Protein AF-A0A0F9UAB2-F1 (afdb_monomer_lite)

Foldseek 3Di:
DPDPQQQKKWWKWWFPPFADDCDLD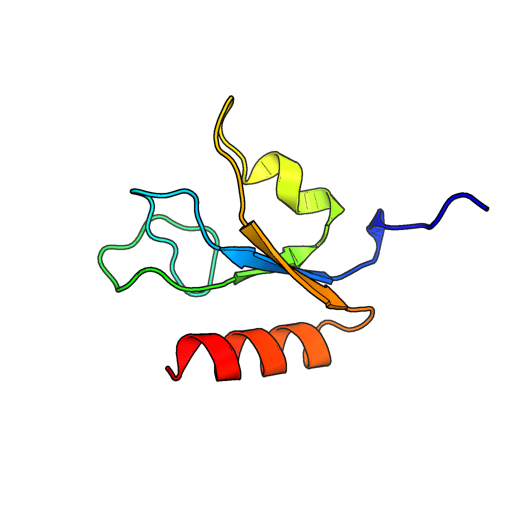GDPDPGAIYIDRPNCVVVSDDPPGDIDTPDIGNDPVVSVVVRVVVRVD

Sequence (73 aa):
MPFDFTSQWVVVLPPPGMVWNETVSPSRHPRKAVSIRFRDASSVTSEGSILTILGVFKDLQESAAFRDLYNAF

pLDDT: mean 77.03, std 12.27, range [36.97, 91.88]

Structure (mmCIF, N/CA/C/O backbone):
data_AF-A0A0F9UAB2-F1
#
_entry.id   AF-A0A0F9UAB2-F1
#
loop_
_atom_site.group_PDB
_atom_site.id
_atom_site.type_symbol
_atom_site.label_atom_id
_atom_site.label_alt_id
_atom_site.label_comp_id
_atom_site.label_asym_id
_atom_site.label_entity_id
_atom_site.label_seq_id
_atom_site.pdbx_PDB_ins_code
_atom_site.Cartn_x
_atom_site.Cartn_y
_atom_site.Cartn_z
_atom_site.occupancy
_atom_site.B_iso_or_equiv
_atom_site.auth_seq_id
_atom_site.auth_comp_id
_atom_site.auth_asym_id
_atom_site.auth_atom_id
_atom_site.pdbx_PDB_model_num
ATOM 1 N N . MET A 1 1 ? -0.994 15.232 21.440 1.00 36.97 1 MET A N 1
ATOM 2 C CA . MET A 1 1 ? -1.056 13.802 21.813 1.00 36.97 1 MET A CA 1
ATOM 3 C C . MET A 1 1 ? -0.161 13.039 20.858 1.00 36.97 1 MET A C 1
ATOM 5 O O . MET A 1 1 ? -0.214 13.372 19.677 1.00 36.97 1 MET A O 1
ATOM 9 N N . PRO A 1 2 ? 0.678 12.095 21.310 1.00 48.16 2 PRO A N 1
ATOM 10 C CA . PRO A 1 2 ? 1.391 11.242 20.374 1.00 48.16 2 PRO A CA 1
ATOM 11 C C . PRO A 1 2 ? 0.336 10.393 19.660 1.00 48.16 2 PRO A C 1
ATOM 13 O O . PRO A 1 2 ? -0.356 9.592 20.282 1.00 48.16 2 PRO A O 1
ATOM 16 N N . PHE A 1 3 ? 0.129 10.662 18.375 1.00 57.03 3 PHE A N 1
ATOM 17 C CA . PHE A 1 3 ? -0.691 9.810 17.529 1.00 57.03 3 PHE A CA 1
ATOM 18 C C . PHE A 1 3 ? 0.031 8.469 17.419 1.00 57.03 3 PHE A C 1
ATOM 20 O O . PHE A 1 3 ? 1.178 8.413 16.975 1.00 57.03 3 PHE A O 1
ATOM 27 N N . ASP A 1 4 ? -0.617 7.398 17.868 1.00 62.03 4 ASP A N 1
ATOM 28 C CA . ASP A 1 4 ? -0.079 6.052 17.733 1.00 62.03 4 ASP A CA 1
ATOM 29 C C . ASP A 1 4 ? -0.258 5.578 16.286 1.00 62.03 4 ASP A C 1
ATOM 31 O O . ASP A 1 4 ? -1.211 4.888 15.927 1.00 62.03 4 ASP A O 1
ATOM 35 N N . PHE A 1 5 ? 0.652 6.021 15.419 1.00 65.88 5 PHE A N 1
ATOM 36 C CA . PHE A 1 5 ? 0.680 5.634 14.011 1.00 65.88 5 PHE A CA 1
ATOM 37 C C . PHE A 1 5 ? 1.085 4.164 13.825 1.00 65.88 5 PHE A C 1
ATOM 39 O O . PHE A 1 5 ? 0.912 3.617 12.742 1.00 65.88 5 PHE A O 1
ATOM 46 N N . THR A 1 6 ? 1.606 3.487 14.855 1.00 66.75 6 THR A N 1
ATOM 47 C CA . THR A 1 6 ? 2.192 2.140 14.714 1.00 66.75 6 THR A CA 1
ATOM 48 C C . THR A 1 6 ? 1.162 1.045 14.419 1.00 66.75 6 THR A C 1
ATOM 50 O O . THR A 1 6 ? 1.500 0.000 13.846 1.00 66.75 6 THR A O 1
ATOM 53 N N . SER A 1 7 ? -0.097 1.291 14.782 1.00 75.44 7 SER A N 1
ATOM 54 C CA . SER A 1 7 ? -1.235 0.396 14.563 1.00 75.44 7 SER A CA 1
ATOM 55 C C . SER A 1 7 ? -2.005 0.687 13.271 1.00 75.44 7 SER A C 1
ATOM 57 O O . SER A 1 7 ? -2.864 -0.107 12.896 1.00 75.44 7 SER A O 1
ATOM 59 N N . GLN A 1 8 ? -1.681 1.775 12.567 1.00 86.75 8 GLN A N 1
ATOM 60 C CA . GLN A 1 8 ? -2.403 2.194 11.370 1.00 86.75 8 GLN A CA 1
ATOM 61 C C . GLN A 1 8 ? -1.935 1.442 10.123 1.00 86.75 8 GLN A C 1
ATOM 63 O O . GLN A 1 8 ? -0.760 1.086 9.970 1.00 86.75 8 GLN A O 1
ATOM 68 N N . TRP A 1 9 ? -2.878 1.223 9.216 1.00 88.88 9 TRP A N 1
ATOM 69 C CA . TRP A 1 9 ? -2.644 0.675 7.891 1.00 88.88 9 TRP A CA 1
ATOM 70 C C . TRP A 1 9 ? -2.465 1.808 6.897 1.00 88.88 9 TRP A C 1
ATOM 72 O O . TRP A 1 9 ? -3.204 2.787 6.907 1.00 88.88 9 TRP A O 1
ATOM 82 N N . VAL A 1 10 ? -1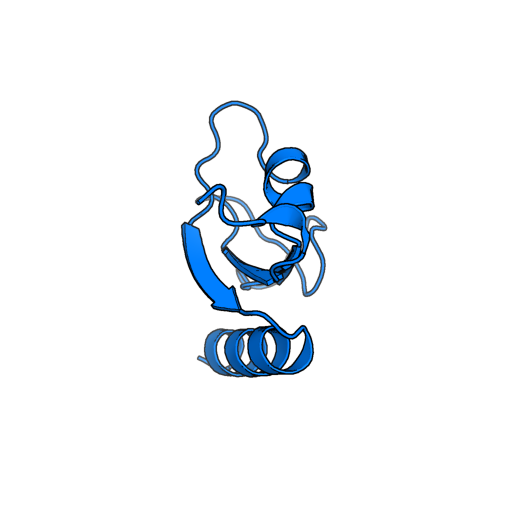.485 1.681 6.018 1.00 88.69 10 VAL A N 1
ATOM 83 C CA . VAL A 1 10 ? -1.226 2.646 4.960 1.00 88.69 10 VAL A CA 1
ATOM 84 C C . VAL A 1 10 ? -1.226 1.956 3.618 1.00 88.69 10 VAL A C 1
ATOM 86 O O . VAL A 1 10 ? -0.657 0.877 3.451 1.00 88.69 10 VAL A O 1
ATOM 89 N N . VAL A 1 11 ? -1.871 2.603 2.656 1.00 89.50 11 VAL A N 1
ATOM 90 C CA . VAL A 1 11 ? -1.795 2.195 1.260 1.00 89.50 11 VAL A CA 1
ATOM 91 C C . VAL A 1 11 ? -0.674 2.993 0.623 1.00 89.50 11 VAL A C 1
ATOM 93 O O . VAL A 1 11 ? -0.699 4.224 0.619 1.00 89.50 11 VAL A O 1
ATOM 96 N N . VAL A 1 12 ? 0.329 2.287 0.120 1.00 88.94 12 VAL A N 1
ATOM 97 C CA . VAL A 1 12 ? 1.554 2.866 -0.425 1.00 88.94 12 VAL A CA 1
ATOM 98 C C . VAL A 1 12 ? 1.777 2.412 -1.855 1.00 88.94 12 VAL A C 1
ATOM 100 O O . VAL A 1 12 ? 1.444 1.286 -2.224 1.00 88.94 12 VAL A O 1
ATOM 103 N N . LEU A 1 13 ? 2.387 3.281 -2.652 1.00 86.12 13 LEU A N 1
ATOM 104 C CA . LEU A 1 13 ? 2.942 2.914 -3.946 1.00 86.12 13 LEU A CA 1
ATOM 105 C C . LEU A 1 13 ? 4.444 2.662 -3.837 1.00 86.12 13 LEU A C 1
ATOM 107 O O . LEU A 1 13 ? 5.131 3.409 -3.128 1.00 86.12 13 LEU A O 1
ATOM 111 N N . PRO A 1 14 ? 4.967 1.690 -4.607 1.00 81.56 14 PRO A N 1
ATOM 112 C CA . PRO A 1 14 ? 6.402 1.516 -4.759 1.00 81.56 14 PRO A CA 1
ATOM 113 C C . PRO A 1 14 ? 7.060 2.797 -5.266 1.00 81.56 14 PRO A C 1
ATOM 115 O O . PRO A 1 14 ? 6.408 3.572 -5.979 1.00 81.56 14 PRO A O 1
ATOM 118 N N . PRO A 1 15 ? 8.359 2.990 -4.991 1.00 78.19 15 PRO A N 1
ATOM 119 C CA . PRO A 1 15 ? 9.142 4.055 -5.598 1.00 78.19 15 PRO A CA 1
ATOM 120 C C . PRO A 1 15 ? 9.046 4.020 -7.133 1.00 78.19 15 PRO A C 1
ATOM 122 O O . PRO A 1 15 ? 8.832 2.952 -7.721 1.00 78.19 15 PRO A O 1
ATOM 125 N N . PRO A 1 16 ? 9.234 5.162 -7.814 1.00 73.12 16 PRO A N 1
ATOM 126 C CA . PRO A 1 16 ? 9.386 5.181 -9.264 1.00 73.12 16 PRO A CA 1
ATOM 127 C C . PRO A 1 16 ? 10.461 4.180 -9.720 1.00 73.12 16 PRO A C 1
ATOM 129 O O . PRO A 1 16 ? 11.553 4.142 -9.162 1.00 73.12 16 PRO A O 1
ATOM 132 N N . GLY A 1 17 ? 10.147 3.353 -10.721 1.00 72.06 17 GLY A N 1
ATOM 133 C CA . GLY A 1 17 ? 11.063 2.326 -11.240 1.00 72.06 17 GLY A CA 1
ATOM 134 C C . GLY A 1 17 ? 11.037 0.986 -10.495 1.00 72.06 17 GLY A C 1
ATOM 135 O O . GLY A 1 17 ? 11.646 0.030 -10.967 1.00 72.06 17 GLY A O 1
ATOM 136 N N . MET A 1 18 ? 10.297 0.878 -9.386 1.00 73.31 18 MET A N 1
ATOM 137 C CA . MET A 1 18 ? 10.027 -0.395 -8.719 1.00 73.31 18 MET A CA 1
ATOM 138 C C . MET A 1 18 ? 8.599 -0.868 -8.973 1.00 73.31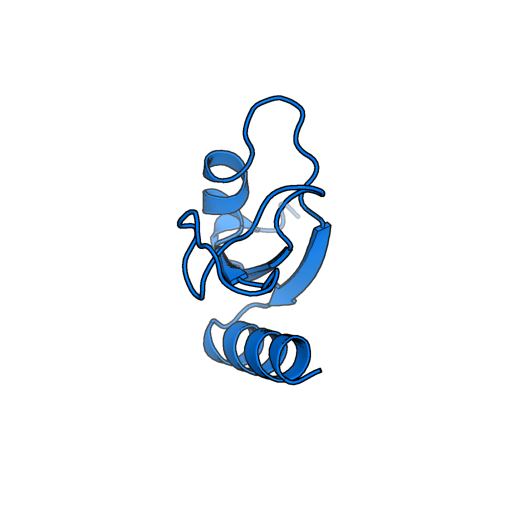 18 MET A C 1
ATOM 140 O O . MET A 1 18 ? 7.652 -0.086 -9.074 1.00 73.31 18 MET A O 1
ATOM 144 N N . VAL A 1 19 ? 8.450 -2.185 -9.035 1.00 72.62 19 VAL A N 1
ATOM 145 C CA . VAL A 1 19 ? 7.167 -2.857 -9.191 1.00 72.62 19 VAL A CA 1
ATOM 146 C C . VAL A 1 19 ? 7.003 -3.842 -8.045 1.00 72.62 19 VAL A C 1
ATOM 148 O O . VAL A 1 19 ? 7.802 -4.767 -7.887 1.00 72.62 19 VAL A O 1
ATOM 151 N N . TRP A 1 20 ? 5.936 -3.658 -7.275 1.00 71.69 20 TRP A N 1
ATOM 152 C CA . TRP A 1 20 ? 5.491 -4.612 -6.265 1.00 71.69 20 TRP A CA 1
ATOM 153 C C . TRP A 1 20 ? 4.292 -5.410 -6.768 1.00 71.69 20 TRP A C 1
ATOM 155 O O . TRP A 1 20 ? 3.574 -4.963 -7.664 1.00 71.69 20 TRP A O 1
ATOM 165 N N . ASN A 1 21 ? 4.099 -6.606 -6.215 1.00 65.56 21 ASN A N 1
ATOM 166 C CA . ASN A 1 21 ? 2.852 -7.349 -6.378 1.00 65.56 21 ASN A CA 1
ATOM 167 C C . ASN A 1 21 ? 1.840 -6.920 -5.296 1.00 65.56 21 ASN A C 1
ATOM 169 O O . ASN A 1 21 ? 2.008 -5.888 -4.657 1.00 65.56 21 ASN A O 1
ATOM 173 N N . GLU A 1 22 ? 0.807 -7.723 -5.040 1.00 63.28 22 GLU A N 1
ATOM 174 C CA . GLU A 1 22 ? -0.097 -7.559 -3.883 1.00 63.28 22 GLU A CA 1
ATOM 175 C C . GLU A 1 22 ? 0.629 -7.577 -2.524 1.00 63.28 22 GLU A C 1
ATOM 177 O O . GLU A 1 22 ? 0.079 -7.143 -1.511 1.00 63.28 22 GLU A O 1
ATOM 182 N N . THR A 1 23 ? 1.875 -8.049 -2.518 1.00 61.22 23 THR A N 1
ATOM 183 C CA . THR A 1 23 ? 2.838 -7.985 -1.421 1.00 61.22 23 THR A CA 1
ATOM 184 C C . THR A 1 23 ? 4.055 -7.153 -1.826 1.00 61.22 23 THR A C 1
ATOM 186 O O . THR A 1 23 ? 4.336 -6.968 -3.013 1.00 61.22 23 THR A O 1
ATOM 189 N N . VAL A 1 24 ? 4.828 -6.698 -0.833 1.00 62.34 24 VAL A N 1
ATOM 190 C CA . VAL A 1 24 ? 6.135 -6.048 -1.032 1.00 62.34 24 VAL A CA 1
ATOM 191 C C . VAL A 1 24 ? 7.147 -7.082 -1.532 1.00 62.34 24 VAL A C 1
ATOM 193 O O . VAL A 1 24 ? 7.988 -7.605 -0.807 1.00 62.34 24 VAL A O 1
ATOM 196 N N . SER A 1 25 ? 7.000 -7.471 -2.786 1.00 63.44 25 SER A N 1
ATOM 197 C CA . SER A 1 25 ? 7.824 -8.465 -3.452 1.00 63.44 25 SER A CA 1
ATOM 198 C C . SER A 1 25 ? 8.046 -7.985 -4.881 1.00 63.44 25 SER A C 1
ATOM 200 O O . SER A 1 25 ? 7.070 -7.598 -5.534 1.00 63.44 25 SER A O 1
ATOM 202 N N . PRO A 1 26 ? 9.297 -7.978 -5.377 1.00 61.12 26 PRO A N 1
ATOM 203 C CA . PRO A 1 26 ? 9.586 -7.575 -6.745 1.00 61.12 26 PRO A CA 1
ATOM 204 C C . PRO A 1 26 ? 8.775 -8.426 -7.721 1.00 61.12 26 PRO A C 1
ATOM 206 O O . PRO A 1 26 ? 8.789 -9.654 -7.635 1.00 61.12 26 PRO A O 1
ATOM 209 N N . SER A 1 27 ? 8.062 -7.791 -8.647 1.00 64.94 27 SER A N 1
ATOM 210 C CA . SER A 1 27 ? 7.271 -8.509 -9.646 1.00 64.94 27 SER A CA 1
ATOM 211 C C . SER A 1 27 ? 7.483 -7.944 -11.046 1.00 64.94 27 SER A C 1
ATOM 213 O O . SER A 1 27 ? 7.929 -6.813 -11.212 1.00 64.94 27 SER A O 1
ATOM 215 N N . ARG A 1 28 ? 7.174 -8.747 -12.071 1.00 64.62 28 ARG A N 1
ATOM 216 C CA . ARG A 1 28 ? 7.147 -8.301 -13.477 1.00 64.62 28 ARG A CA 1
ATOM 217 C C . ARG A 1 28 ? 5.781 -7.730 -13.890 1.00 64.62 28 ARG A C 1
ATOM 219 O O . ARG A 1 28 ? 5.567 -7.461 -15.067 1.00 64.62 28 ARG A O 1
ATOM 226 N N . HIS A 1 29 ? 4.844 -7.624 -12.950 1.00 67.94 29 HIS A N 1
ATOM 227 C CA . HIS A 1 29 ? 3.472 -7.175 -13.185 1.00 67.94 29 HIS A CA 1
ATOM 228 C C . HIS A 1 29 ? 3.389 -5.636 -13.238 1.00 67.94 29 HIS A C 1
ATOM 230 O O . HIS A 1 29 ? 4.410 -4.969 -13.108 1.00 67.94 29 HIS A O 1
ATOM 236 N N . PRO A 1 30 ? 2.224 -5.020 -13.506 1.00 70.31 30 PRO A N 1
ATOM 237 C CA . PRO A 1 30 ? 2.114 -3.569 -13.409 1.00 70.31 30 PRO A CA 1
ATOM 238 C C . PRO A 1 30 ? 2.394 -3.073 -11.984 1.00 70.31 30 PRO A C 1
ATOM 240 O O . PRO A 1 30 ? 2.206 -3.800 -11.008 1.00 70.31 30 PRO A O 1
ATOM 243 N N . ARG A 1 31 ? 2.844 -1.821 -11.870 1.00 74.31 31 ARG A N 1
ATOM 244 C CA . ARG A 1 31 ? 3.074 -1.134 -10.593 1.00 74.31 31 ARG A CA 1
ATOM 245 C C . ARG A 1 31 ? 1.760 -1.080 -9.803 1.00 74.31 31 ARG A C 1
ATOM 247 O O . ARG A 1 31 ? 0.840 -0.394 -10.230 1.00 74.31 31 ARG A O 1
ATOM 254 N N . LYS A 1 32 ? 1.682 -1.777 -8.667 1.00 82.06 32 LYS A N 1
ATOM 255 C CA . LYS A 1 32 ? 0.483 -1.831 -7.815 1.00 82.06 32 LYS A CA 1
ATOM 256 C C . LYS A 1 32 ? 0.694 -1.139 -6.472 1.00 82.06 32 LYS A C 1
ATOM 258 O O . LYS A 1 32 ? 1.800 -1.135 -5.930 1.00 82.06 32 LYS A O 1
ATOM 263 N N . ALA A 1 33 ? -0.381 -0.579 -5.931 1.00 86.38 33 ALA A N 1
ATOM 264 C CA . ALA A 1 33 ? -0.461 -0.135 -4.550 1.00 86.38 33 ALA A CA 1
ATOM 265 C C . ALA A 1 33 ? -0.560 -1.338 -3.601 1.00 86.38 33 ALA A C 1
ATOM 267 O O . ALA A 1 33 ? -1.194 -2.349 -3.920 1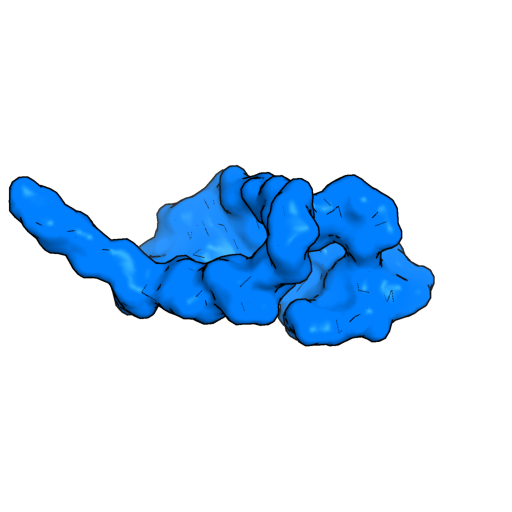.00 86.38 33 ALA A O 1
ATOM 268 N N . VAL A 1 34 ? 0.038 -1.212 -2.416 1.00 87.38 34 VAL A N 1
ATOM 269 C CA . VAL A 1 34 ? 0.082 -2.257 -1.385 1.00 87.38 34 VAL A CA 1
ATOM 270 C C . VAL A 1 34 ? -0.388 -1.681 -0.057 1.00 87.38 34 VAL A C 1
ATOM 272 O O . VAL A 1 34 ? -0.079 -0.541 0.278 1.00 87.38 34 VAL A O 1
ATOM 275 N N . SER A 1 35 ? -1.134 -2.479 0.704 1.00 88.94 35 SER A N 1
ATOM 276 C CA . SER A 1 35 ? -1.528 -2.147 2.072 1.00 88.94 35 SER A CA 1
ATOM 277 C C . SER A 1 35 ? -0.522 -2.753 3.046 1.00 88.94 35 SER A C 1
ATOM 279 O O . SER A 1 35 ? -0.388 -3.974 3.110 1.00 88.94 35 SER A O 1
ATOM 281 N N . ILE A 1 36 ? 0.163 -1.913 3.814 1.00 87.19 36 ILE A N 1
ATOM 282 C CA . ILE A 1 36 ? 1.119 -2.325 4.849 1.00 87.19 36 ILE A CA 1
ATOM 283 C C . ILE A 1 36 ? 0.809 -1.605 6.155 1.00 87.19 36 ILE A C 1
ATOM 285 O O . ILE A 1 36 ? 0.086 -0.611 6.169 1.00 87.19 36 ILE A O 1
ATOM 289 N N . ARG A 1 37 ? 1.359 -2.072 7.275 1.00 86.75 37 ARG A N 1
ATOM 290 C CA . ARG A 1 37 ? 1.299 -1.274 8.503 1.00 86.75 37 ARG A CA 1
ATOM 291 C C . ARG A 1 37 ? 2.298 -0.136 8.409 1.00 86.75 37 ARG A C 1
ATOM 293 O O . ARG A 1 37 ? 3.388 -0.307 7.874 1.00 86.75 37 ARG A O 1
ATOM 300 N N . PHE A 1 38 ? 1.963 1.007 8.993 1.00 82.62 38 PHE A N 1
ATOM 301 C CA . PHE A 1 38 ? 2.843 2.174 8.987 1.00 82.62 38 PHE A CA 1
ATOM 302 C C . PHE A 1 38 ? 4.223 1.872 9.592 1.00 82.62 38 PHE A C 1
ATOM 304 O O . PHE A 1 38 ? 5.238 2.303 9.056 1.00 82.62 38 PHE A O 1
ATOM 311 N N . ARG A 1 39 ? 4.279 1.057 10.657 1.00 82.00 39 ARG A N 1
ATOM 312 C CA . ARG A 1 39 ? 5.548 0.594 11.252 1.00 82.00 39 ARG A CA 1
ATOM 313 C C . ARG A 1 39 ? 6.429 -0.209 10.291 1.00 82.00 39 ARG A C 1
ATOM 315 O O . ARG A 1 39 ? 7.640 -0.224 10.467 1.00 82.00 39 ARG A O 1
ATOM 322 N N . ASP A 1 40 ? 5.819 -0.865 9.307 1.00 79.69 40 ASP A N 1
ATOM 323 C CA . ASP A 1 40 ? 6.510 -1.690 8.322 1.00 79.69 40 ASP A CA 1
ATOM 324 C C . ASP A 1 40 ? 6.883 -0.855 7.084 1.00 79.69 40 ASP A C 1
ATOM 326 O O . ASP A 1 40 ? 7.656 -1.305 6.255 1.00 79.69 40 ASP A O 1
ATOM 330 N N . ALA A 1 41 ? 6.403 0.387 6.946 1.00 74.62 41 ALA A N 1
ATOM 331 C CA . ALA A 1 41 ? 6.727 1.231 5.794 1.00 74.62 41 ALA A CA 1
ATOM 332 C C . ALA A 1 41 ? 8.225 1.553 5.686 1.00 74.62 41 ALA A C 1
ATOM 334 O O . ALA A 1 41 ? 8.756 1.637 4.580 1.00 74.62 41 ALA A O 1
ATOM 335 N N . SER A 1 42 ? 8.917 1.671 6.820 1.00 70.19 42 SER A N 1
ATOM 336 C CA . SER A 1 42 ? 10.361 1.920 6.872 1.00 70.19 42 SER A CA 1
ATOM 337 C C . SER A 1 42 ? 11.208 0.722 6.435 1.00 70.19 42 SER A C 1
ATOM 339 O O . SER A 1 42 ? 12.305 0.915 5.920 1.00 70.19 42 SER A O 1
ATOM 341 N N . SER A 1 43 ? 10.721 -0.514 6.597 1.00 69.12 43 SER A N 1
ATOM 342 C CA . SER A 1 43 ? 11.434 -1.712 6.123 1.00 69.12 43 SER A CA 1
ATOM 343 C C . SER A 1 43 ? 11.298 -1.915 4.613 1.00 69.12 43 SER A C 1
ATOM 345 O O . SER A 1 43 ? 12.058 -2.666 4.006 1.00 69.12 43 SER A O 1
ATOM 347 N N . VAL A 1 44 ? 10.334 -1.223 4.007 1.00 67.38 44 VAL A N 1
ATOM 348 C CA . VAL A 1 44 ? 9.997 -1.304 2.587 1.00 67.38 44 VAL A CA 1
ATOM 349 C C . VAL A 1 44 ? 10.688 -0.197 1.775 1.00 67.38 44 VAL A C 1
ATOM 351 O O . VAL A 1 44 ? 10.871 -0.325 0.563 1.00 67.38 44 VAL A O 1
ATOM 354 N N . THR A 1 45 ? 11.123 0.882 2.429 1.00 65.31 45 THR A N 1
ATOM 355 C CA . THR A 1 45 ? 12.011 1.891 1.844 1.00 65.31 45 THR A CA 1
ATOM 356 C C . THR A 1 45 ? 13.454 1.394 1.808 1.00 65.31 45 THR A C 1
ATOM 358 O O . THR A 1 45 ? 14.102 1.299 2.847 1.00 65.31 45 THR A O 1
ATOM 361 N N . SER A 1 46 ? 14.003 1.145 0.619 1.00 60.56 46 SER A N 1
ATOM 362 C CA . SER A 1 46 ? 15.458 1.171 0.417 1.00 60.56 46 SER A CA 1
ATOM 363 C C . SER A 1 46 ? 15.988 2.596 0.620 1.00 60.56 46 SER A C 1
ATOM 365 O O . SER A 1 46 ? 15.292 3.554 0.276 1.00 60.56 46 SER A O 1
ATOM 367 N N . GLU A 1 47 ? 17.196 2.753 1.176 1.00 56.31 47 GLU A N 1
ATOM 368 C CA . GLU A 1 47 ? 17.812 4.062 1.457 1.00 56.31 47 GLU A CA 1
ATOM 369 C C . GLU A 1 47 ? 17.642 5.041 0.278 1.00 56.31 47 GLU A C 1
ATOM 371 O O . GLU A 1 47 ? 18.019 4.753 -0.857 1.00 56.31 47 GLU A O 1
ATOM 376 N N . GLY A 1 48 ? 17.002 6.188 0.538 1.00 59.72 48 GLY A N 1
ATOM 377 C CA . GLY A 1 48 ? 16.757 7.244 -0.456 1.00 59.72 48 GLY A CA 1
ATOM 378 C C . GLY A 1 48 ? 15.520 7.064 -1.348 1.00 59.72 48 GLY A C 1
ATOM 379 O O . GLY A 1 48 ? 15.237 7.928 -2.175 1.00 59.72 48 GLY A O 1
ATOM 380 N N . SER A 1 49 ? 14.754 5.983 -1.189 1.00 67.00 49 SER A N 1
ATOM 381 C CA . SER A 1 49 ? 13.551 5.727 -1.988 1.00 67.00 49 SER A CA 1
ATOM 382 C C . SER A 1 49 ? 12.309 6.352 -1.346 1.00 67.00 49 SER A C 1
ATOM 384 O O . SER A 1 49 ? 11.956 6.022 -0.216 1.00 67.00 49 SER A O 1
ATOM 386 N N . ILE A 1 50 ? 11.619 7.240 -2.067 1.00 72.69 50 ILE A N 1
ATOM 387 C CA . ILE A 1 50 ? 10.394 7.890 -1.579 1.00 72.69 50 ILE A CA 1
ATOM 388 C C . ILE A 1 50 ? 9.191 6.996 -1.901 1.00 72.69 50 ILE A C 1
ATOM 390 O O . ILE A 1 50 ? 8.869 6.780 -3.072 1.00 72.69 50 ILE A O 1
ATOM 394 N N . LEU A 1 51 ? 8.511 6.502 -0.864 1.00 79.06 51 LEU A N 1
ATOM 395 C CA . LEU A 1 51 ? 7.192 5.882 -1.004 1.00 79.06 51 LEU A CA 1
ATOM 396 C C . LEU A 1 51 ? 6.121 6.957 -1.106 1.00 79.06 51 LEU A C 1
ATOM 398 O O . LEU A 1 51 ? 6.131 7.936 -0.361 1.00 79.06 51 LEU A O 1
ATOM 402 N N . THR A 1 52 ? 5.157 6.751 -1.996 1.00 84.62 52 THR A N 1
ATOM 403 C CA . THR A 1 52 ? 3.968 7.601 -2.041 1.00 84.62 52 THR A CA 1
ATOM 404 C C . THR A 1 52 ? 2.892 6.973 -1.170 1.00 84.62 52 THR A C 1
ATOM 406 O O . THR A 1 52 ? 2.392 5.897 -1.493 1.00 84.62 52 THR A O 1
ATOM 409 N N . ILE A 1 53 ? 2.537 7.635 -0.069 1.00 87.06 53 ILE A N 1
ATOM 410 C CA . ILE A 1 53 ? 1.398 7.243 0.767 1.00 87.06 53 ILE A CA 1
ATOM 411 C C . ILE A 1 53 ? 0.128 7.785 0.109 1.00 87.06 53 ILE A C 1
ATOM 413 O O . ILE A 1 53 ? -0.018 8.994 -0.055 1.00 87.06 53 ILE A O 1
ATOM 417 N N . LEU A 1 54 ? -0.774 6.886 -0.273 1.00 87.94 54 LEU A N 1
ATOM 418 C CA . LEU A 1 54 ? -2.060 7.222 -0.883 1.00 87.94 54 LEU A CA 1
ATOM 419 C C . LEU A 1 54 ? -3.155 7.463 0.160 1.00 87.94 54 LEU A C 1
ATOM 421 O O . LEU A 1 54 ? -4.054 8.266 -0.065 1.00 87.94 54 LEU A O 1
ATOM 425 N N . GLY A 1 55 ? -3.081 6.774 1.299 1.00 88.19 55 GLY A N 1
ATOM 426 C CA . GLY A 1 55 ? -4.065 6.897 2.368 1.00 88.19 55 GLY A CA 1
ATOM 427 C C . GLY A 1 55 ? -3.621 6.209 3.653 1.00 88.19 55 GLY A C 1
ATOM 428 O O . GLY A 1 55 ? -2.789 5.298 3.627 1.00 88.19 55 GLY A O 1
ATOM 429 N N . VAL A 1 56 ? -4.189 6.665 4.770 1.00 89.62 56 VAL A N 1
ATOM 430 C CA . VAL A 1 56 ? -3.955 6.138 6.118 1.00 89.62 56 VAL A CA 1
ATOM 431 C C . VAL A 1 56 ? -5.294 5.715 6.709 1.00 89.62 56 VAL A C 1
ATOM 433 O O . VAL A 1 56 ? -6.243 6.494 6.726 1.00 89.62 56 VAL A O 1
ATOM 436 N N . PHE A 1 57 ? -5.355 4.486 7.198 1.00 90.50 57 PHE A N 1
ATOM 437 C CA . PHE A 1 57 ? -6.567 3.805 7.625 1.00 90.50 57 PHE A CA 1
ATOM 438 C C . PHE A 1 57 ? -6.354 3.185 9.003 1.00 90.50 57 PHE A C 1
ATOM 440 O O . PHE A 1 57 ? -5.250 2.760 9.357 1.00 90.50 57 PHE A O 1
ATOM 447 N N . LYS A 1 58 ? -7.420 3.125 9.799 1.00 88.81 58 LYS A N 1
ATOM 448 C CA . LYS A 1 58 ? -7.385 2.436 11.097 1.00 88.81 58 LYS A CA 1
ATOM 449 C C . LYS A 1 58 ? -7.523 0.927 10.926 1.00 88.81 58 LYS A C 1
ATOM 451 O O . LYS A 1 58 ? -6.880 0.174 11.652 1.00 88.81 58 LYS A O 1
ATOM 456 N N . ASP A 1 59 ? -8.282 0.508 9.917 1.00 90.00 59 ASP A N 1
ATOM 457 C CA . ASP A 1 59 ? -8.651 -0.883 9.696 1.00 90.00 59 ASP A CA 1
ATOM 458 C C . ASP A 1 59 ? -8.039 -1.447 8.410 1.00 90.00 59 ASP A C 1
ATOM 460 O O . ASP A 1 59 ? -8.012 -0.794 7.366 1.00 90.00 59 ASP A O 1
ATOM 464 N N . LEU A 1 60 ? -7.593 -2.707 8.479 1.00 87.19 60 LEU A N 1
ATOM 465 C CA . LEU A 1 60 ? -7.057 -3.444 7.327 1.00 87.19 60 LEU A CA 1
ATOM 466 C C . LEU A 1 60 ? -8.091 -3.570 6.205 1.00 87.19 60 LEU A C 1
ATOM 468 O O . LEU A 1 60 ? -7.748 -3.583 5.029 1.00 87.19 60 LEU A O 1
ATOM 472 N N . GLN A 1 61 ? -9.364 -3.717 6.564 1.00 91.00 61 GLN A N 1
ATOM 473 C CA . GLN A 1 61 ? -10.419 -3.933 5.583 1.00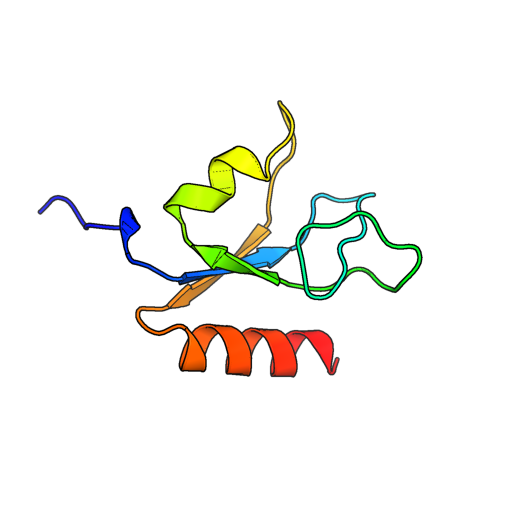 91.00 61 GLN A CA 1
ATOM 474 C C . GLN A 1 61 ? -10.652 -2.680 4.732 1.00 91.00 61 GLN A C 1
ATOM 476 O O . GLN A 1 61 ? -10.792 -2.789 3.516 1.00 91.00 61 GLN A O 1
ATOM 481 N N . GLU A 1 62 ? -10.625 -1.497 5.350 1.00 91.38 62 GLU A N 1
ATOM 482 C CA . GLU A 1 62 ? -10.736 -0.224 4.635 1.00 91.38 62 GLU A CA 1
ATOM 483 C C . GLU A 1 62 ? -9.516 0.020 3.744 1.00 91.38 62 GLU A C 1
ATOM 485 O O . GLU A 1 62 ? -9.665 0.386 2.576 1.00 91.38 62 GLU A O 1
ATOM 490 N N . SER A 1 63 ? -8.309 -0.248 4.256 1.00 91.69 63 SER A N 1
ATOM 491 C CA . SER A 1 63 ? -7.085 -0.085 3.469 1.00 91.69 63 SER A CA 1
ATOM 492 C C . SER A 1 63 ? -7.016 -1.065 2.297 1.00 91.69 63 SER A C 1
ATOM 494 O O . SER A 1 63 ? -6.586 -0.687 1.208 1.00 91.69 63 SER A O 1
ATOM 496 N N . ALA A 1 64 ? -7.468 -2.309 2.484 1.00 88.38 64 ALA A N 1
ATOM 497 C CA . ALA A 1 64 ? -7.542 -3.309 1.424 1.00 88.38 64 ALA A CA 1
ATOM 498 C C . ALA A 1 64 ? -8.573 -2.921 0.356 1.00 88.38 64 ALA A C 1
ATOM 500 O O . ALA A 1 64 ? -8.248 -2.948 -0.827 1.00 88.38 64 ALA A O 1
ATOM 501 N N . ALA A 1 65 ? -9.769 -2.479 0.758 1.00 91.38 65 ALA A N 1
ATOM 502 C CA . ALA A 1 65 ? -10.793 -2.025 -0.179 1.00 91.38 65 ALA A CA 1
ATOM 503 C C . ALA A 1 65 ? -10.308 -0.830 -1.016 1.00 91.38 65 ALA A C 1
ATOM 505 O O . ALA A 1 65 ? -10.469 -0.821 -2.235 1.00 91.38 65 ALA A O 1
ATOM 506 N N . PHE A 1 66 ? -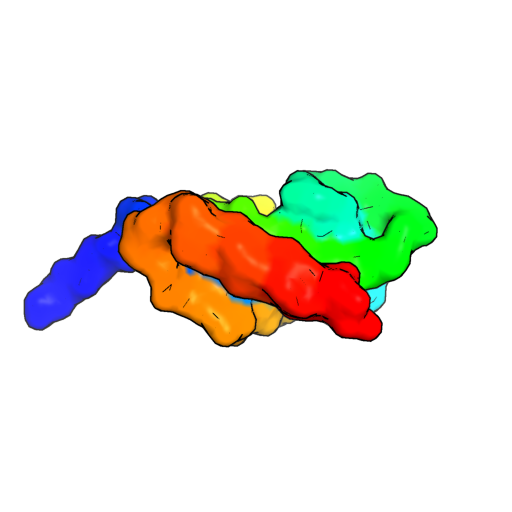9.654 0.153 -0.387 1.00 91.88 66 PHE A N 1
ATOM 507 C CA . PHE A 1 66 ? -9.076 1.291 -1.103 1.00 91.88 66 PHE A CA 1
ATOM 508 C C . PHE A 1 66 ? -7.947 0.870 -2.052 1.00 91.88 66 PHE A C 1
ATOM 510 O O . PHE A 1 66 ? -7.904 1.322 -3.195 1.00 91.88 66 PHE A O 1
ATOM 517 N N . ARG A 1 67 ? -7.044 -0.013 -1.605 1.00 90.31 67 ARG A N 1
ATOM 518 C CA . ARG A 1 67 ? -5.979 -0.589 -2.442 1.00 90.31 67 ARG A CA 1
ATOM 519 C C . ARG A 1 67 ? -6.560 -1.270 -3.682 1.00 90.31 67 ARG A C 1
ATOM 521 O O . ARG A 1 67 ? -6.043 -1.066 -4.776 1.00 90.31 67 ARG A O 1
ATOM 528 N N . ASP A 1 68 ? -7.602 -2.075 -3.508 1.00 89.12 68 ASP A N 1
ATOM 529 C CA . ASP A 1 68 ? -8.212 -2.841 -4.596 1.00 89.12 68 ASP A CA 1
ATOM 530 C C . ASP A 1 68 ? -8.932 -1.923 -5.582 1.00 89.12 68 ASP A C 1
ATOM 532 O O . ASP A 1 68 ? -8.772 -2.092 -6.788 1.00 89.12 68 ASP A O 1
ATOM 536 N N . LEU A 1 69 ? -9.628 -0.894 -5.085 1.00 89.00 69 LEU A N 1
ATOM 537 C CA . LEU A 1 69 ? -10.198 0.158 -5.927 1.00 89.00 69 LEU A CA 1
ATOM 538 C C . LEU A 1 69 ? -9.116 0.903 -6.711 1.00 89.00 69 LEU A C 1
ATOM 540 O O . LEU A 1 69 ? -9.282 1.116 -7.905 1.00 89.00 69 LEU A O 1
ATOM 544 N N . TYR A 1 70 ? -8.005 1.273 -6.069 1.00 87.88 70 TYR A N 1
ATOM 545 C CA . TYR A 1 70 ? -6.908 1.974 -6.735 1.00 87.88 70 TYR A CA 1
ATOM 546 C C . TYR A 1 70 ? -6.249 1.115 -7.820 1.00 87.88 70 TYR A C 1
ATOM 548 O O . TYR A 1 70 ? -5.982 1.606 -8.907 1.00 87.88 70 TYR A O 1
ATOM 556 N N . ASN A 1 71 ? -6.010 -0.168 -7.540 1.00 85.81 71 ASN A N 1
ATOM 557 C CA . ASN A 1 71 ? -5.381 -1.102 -8.478 1.00 85.81 71 ASN A CA 1
ATOM 558 C C . ASN A 1 71 ? -6.314 -1.583 -9.604 1.00 85.81 71 ASN A C 1
ATOM 560 O O . ASN A 1 71 ? -5.841 -2.258 -10.519 1.00 85.81 71 ASN A O 1
ATOM 564 N N . ALA A 1 72 ? -7.622 -1.324 -9.506 1.00 83.12 72 ALA A N 1
ATOM 565 C CA . ALA A 1 72 ? -8.588 -1.643 -10.555 1.00 83.12 72 ALA A CA 1
ATOM 566 C C . ALA A 1 72 ? -8.569 -0.631 -11.716 1.00 83.12 72 ALA A C 1
ATOM 568 O O . ALA A 1 72 ? -9.081 -0.948 -12.791 1.00 83.12 72 ALA A O 1
ATOM 569 N N . PHE A 1 73 ? -7.998 0.558 -11.490 1.00 70.62 73 PHE A N 1
ATOM 570 C CA . PHE A 1 73 ? -7.734 1.580 -12.507 1.00 70.62 73 PHE A CA 1
ATOM 571 C C . PHE A 1 73 ? -6.336 1.410 -13.110 1.00 70.62 73 PHE A C 1
ATOM 573 O O . PHE A 1 73 ? -6.210 1.659 -14.330 1.00 70.62 73 PHE A O 1
#

Secondary structure (DSSP, 8-state):
----GGG-EEEEEPPTT--B-SSSSB-SS----EEEEHHHHHHH--TTPPPEEEEEESSHHHHHHHHHHHHT-

Radius of gyration: 12.03 Å; chains: 1; bounding box: 29×22×35 Å

Organism: NCBI:txid412755